Protein AF-A0A1I7WXA5-F1 (afdb_monomer_lite)

Foldseek 3Di:
DDDDDDDDDDADDPCRVVVVQVVDVQKDWPDWDQDPNHTDTDIDGHDDPPPPD

Secondary structure (DSSP, 8-state):
-PPPPP-----PPTTHHHHHHHTSTTEEEEEEEEETTEEEEEEEEPP------

InterPro domains:
  IPR029063 S-adenosyl-L-methionine-dependent methyltransferase superfamily [G3DSA:3.40.50.150] (2-52)
  IPR051422 AlkB Family tRNA Methyltransferase/Dioxygenase [PTHR13069] (3-45)

Organism: Heterorhabditis bacteriophora (NCBI:txid37862)

pLDDT: mean 89.53, std 14.6, range [42.56, 98.31]

Sequence (53 aa):
MLVTFYRFYHVFRKGELEDLVLSIPTLRVVRSSFEHGNWCVIAEKLRENHFRA

Radius of gyration: 17.34 Å; chains: 1; bounding box: 54×14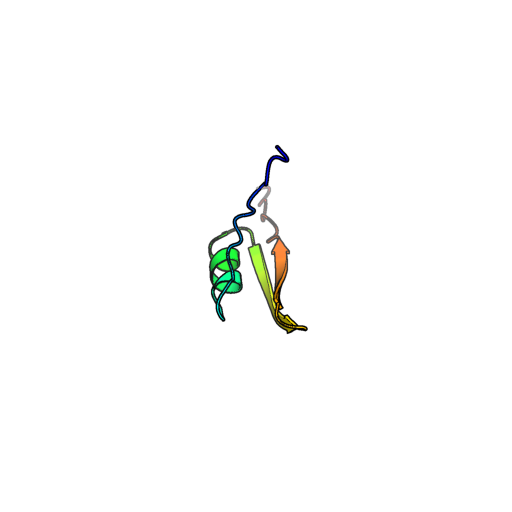×45 Å

Structure (mmCIF, N/CA/C/O backbone):
data_AF-A0A1I7WXA5-F1
#
_entry.id   AF-A0A1I7WXA5-F1
#
loop_
_atom_site.group_PDB
_atom_site.id
_atom_site.type_symbol
_atom_site.label_atom_id
_atom_site.label_alt_id
_atom_site.label_comp_id
_atom_site.label_asym_id
_atom_site.label_entity_id
_atom_site.label_seq_id
_atom_site.pdbx_PDB_ins_code
_atom_site.Cartn_x
_atom_site.Cartn_y
_atom_site.Cartn_z
_atom_site.occupancy
_atom_site.B_iso_or_equiv
_atom_site.auth_seq_id
_atom_site.auth_comp_id
_atom_site.auth_asym_id
_atom_site.auth_atom_id
_atom_site.pdbx_PDB_model_num
ATOM 1 N N . MET A 1 1 ? 39.395 7.521 -6.604 1.00 60.41 1 MET A N 1
ATOM 2 C CA . MET A 1 1 ? 38.399 6.430 -6.631 1.00 60.41 1 MET A CA 1
ATOM 3 C C . MET A 1 1 ? 37.156 6.952 -5.929 1.00 60.41 1 MET A C 1
ATOM 5 O O . MET A 1 1 ? 37.245 7.257 -4.749 1.00 60.41 1 MET A O 1
ATOM 9 N N . LEU A 1 2 ? 36.064 7.199 -6.655 1.00 75.75 2 LEU A N 1
ATOM 10 C CA . LEU A 1 2 ? 34.827 7.710 -6.056 1.00 75.75 2 LEU A CA 1
ATOM 11 C C . LEU A 1 2 ? 34.028 6.529 -5.498 1.00 75.75 2 LEU A C 1
ATOM 13 O O . LEU A 1 2 ? 33.816 5.541 -6.200 1.00 75.75 2 LEU A O 1
ATOM 17 N N . VAL A 1 3 ? 33.612 6.618 -4.236 1.00 79.00 3 VAL A N 1
ATOM 18 C CA . VAL A 1 3 ? 32.727 5.626 -3.614 1.00 79.00 3 VAL A CA 1
ATOM 19 C C . VAL A 1 3 ? 31.344 5.743 -4.252 1.00 79.00 3 VAL A C 1
ATOM 21 O O . VAL A 1 3 ? 30.769 6.828 -4.297 1.00 79.00 3 VAL A O 1
ATOM 24 N N . THR A 1 4 ? 30.814 4.625 -4.747 1.00 83.44 4 THR A N 1
ATOM 25 C CA . THR A 1 4 ? 29.435 4.535 -5.243 1.00 83.44 4 THR A CA 1
ATOM 26 C C . THR A 1 4 ? 28.551 3.957 -4.147 1.00 83.44 4 THR A C 1
ATOM 28 O O . THR A 1 4 ? 28.810 2.859 -3.659 1.00 83.44 4 THR A O 1
ATOM 31 N N . PHE A 1 5 ? 27.506 4.690 -3.767 1.00 83.12 5 PHE A N 1
ATOM 32 C CA . PHE A 1 5 ? 26.508 4.229 -2.805 1.00 83.12 5 PHE A CA 1
ATOM 33 C C . PHE A 1 5 ? 25.301 3.656 -3.545 1.00 83.12 5 PHE A C 1
ATOM 35 O O . PHE A 1 5 ? 24.614 4.371 -4.277 1.00 83.12 5 PHE A O 1
ATOM 42 N N . TYR A 1 6 ? 25.033 2.370 -3.337 1.00 87.75 6 TYR A N 1
ATOM 43 C CA . TYR A 1 6 ? 23.831 1.720 -3.846 1.00 87.75 6 TYR A CA 1
ATOM 44 C C . TYR A 1 6 ? 22.660 1.959 -2.900 1.00 87.75 6 TYR A C 1
ATOM 46 O O . TYR A 1 6 ? 22.822 1.997 -1.680 1.00 87.75 6 TYR A O 1
ATOM 54 N N . ARG A 1 7 ? 21.468 2.112 -3.473 1.00 91.31 7 ARG A N 1
ATOM 55 C CA . ARG A 1 7 ? 20.222 2.241 -2.720 1.00 91.31 7 ARG A CA 1
ATOM 56 C C . ARG A 1 7 ? 19.358 1.027 -3.005 1.00 91.31 7 ARG A C 1
ATOM 58 O O . ARG A 1 7 ? 19.110 0.711 -4.166 1.00 91.31 7 ARG A O 1
ATOM 65 N N . PHE A 1 8 ? 18.899 0.376 -1.946 1.00 91.06 8 PHE A N 1
ATOM 66 C CA . PHE A 1 8 ? 17.911 -0.687 -2.042 1.00 91.06 8 PHE A CA 1
ATOM 67 C C . PHE A 1 8 ? 16.516 -0.072 -1.954 1.00 91.06 8 PHE A C 1
ATOM 69 O O . PHE A 1 8 ? 16.227 0.683 -1.027 1.00 91.06 8 PHE A O 1
ATOM 76 N N . TYR A 1 9 ? 15.670 -0.393 -2.928 1.00 92.88 9 TYR A N 1
ATOM 77 C CA . TYR A 1 9 ? 14.274 0.025 -2.976 1.00 92.88 9 TYR A CA 1
ATOM 78 C C . TYR A 1 9 ? 13.385 -1.207 -3.092 1.00 92.88 9 TYR A C 1
ATOM 80 O O . TYR A 1 9 ? 13.671 -2.107 -3.880 1.00 92.88 9 TYR A O 1
ATOM 88 N N . HIS A 1 10 ? 12.291 -1.218 -2.335 1.00 94.75 10 HIS A N 1
ATOM 89 C CA . HIS A 1 10 ? 11.215 -2.185 -2.510 1.00 94.75 10 HIS A CA 1
ATOM 90 C C . HIS A 1 10 ? 10.149 -1.569 -3.412 1.00 94.75 10 HIS A C 1
ATOM 92 O O . HIS A 1 10 ? 9.564 -0.542 -3.068 1.00 94.75 10 HIS A O 1
ATOM 98 N N . VAL A 1 11 ? 9.907 -2.173 -4.573 1.00 95.81 11 VAL A N 1
ATOM 99 C CA . VAL A 1 11 ? 8.843 -1.738 -5.483 1.00 95.81 11 VAL A CA 1
ATOM 100 C C . VAL A 1 11 ? 7.598 -2.550 -5.170 1.00 95.81 11 VAL A C 1
ATOM 102 O O . VAL A 1 11 ? 7.561 -3.750 -5.428 1.00 95.81 11 VAL A O 1
ATOM 105 N N . PHE A 1 12 ? 6.584 -1.885 -4.623 1.00 97.56 12 PHE A N 1
ATOM 106 C CA . PHE A 1 12 ? 5.319 -2.534 -4.305 1.00 97.56 12 PHE A CA 1
ATOM 107 C C . PHE A 1 12 ? 4.581 -2.982 -5.571 1.00 97.56 12 PHE A C 1
ATOM 109 O O . PHE A 1 12 ? 4.521 -2.253 -6.568 1.00 97.56 12 PHE A O 1
ATOM 116 N N . ARG A 1 13 ? 3.959 -4.161 -5.518 1.00 96.69 13 ARG A N 1
ATOM 117 C CA . ARG A 1 13 ? 2.954 -4.590 -6.505 1.00 96.69 13 ARG A CA 1
ATOM 118 C C . ARG A 1 13 ? 1.549 -4.149 -6.085 1.00 96.69 13 ARG A C 1
ATOM 120 O O . ARG A 1 13 ? 1.319 -3.731 -4.952 1.00 96.69 13 ARG A O 1
ATOM 127 N N . LYS A 1 14 ? 0.584 -4.280 -7.001 1.00 96.94 14 LYS A N 1
ATOM 128 C CA . LYS A 1 14 ? -0.830 -3.982 -6.723 1.00 96.94 14 LYS A CA 1
ATOM 129 C C . LYS A 1 14 ? -1.301 -4.710 -5.461 1.00 96.94 14 LYS A C 1
ATOM 131 O O . LYS A 1 14 ? -1.132 -5.922 -5.368 1.00 96.94 14 LYS A O 1
ATOM 136 N N . GLY A 1 15 ? -1.897 -3.964 -4.533 1.00 96.69 15 GLY A N 1
ATOM 137 C CA . GLY A 1 15 ? -2.443 -4.479 -3.272 1.00 96.69 15 GLY A CA 1
ATOM 138 C C . GLY A 1 15 ? -1.414 -4.688 -2.159 1.00 96.69 15 GLY A C 1
ATOM 139 O O . GLY A 1 15 ? -1.771 -4.598 -0.998 1.00 96.69 15 GLY A O 1
ATOM 140 N N . GLU A 1 16 ? -0.125 -4.851 -2.465 1.00 98.31 16 GLU A N 1
ATOM 141 C CA . GLU A 1 16 ? 0.880 -5.191 -1.447 1.00 98.31 16 GLU A CA 1
ATOM 142 C C . GLU A 1 16 ? 1.045 -4.108 -0.373 1.00 98.31 16 GLU A C 1
ATOM 144 O O . GLU A 1 16 ? 1.122 -4.415 0.813 1.00 98.31 16 GLU A O 1
ATOM 149 N N . LEU A 1 17 ? 1.075 -2.835 -0.778 1.00 98.00 17 LEU A N 1
ATOM 150 C CA . LEU A 1 17 ? 1.161 -1.721 0.167 1.00 98.00 17 LEU A CA 1
ATOM 151 C C . LEU A 1 17 ? -0.108 -1.605 1.027 1.00 98.00 17 LEU A C 1
ATOM 153 O O . LEU A 1 17 ? -0.033 -1.259 2.201 1.00 98.00 17 LEU A O 1
ATOM 157 N N . GLU A 1 18 ? -1.269 -1.896 0.446 1.00 98.12 18 GLU A N 1
ATOM 158 C CA . GLU A 1 18 ? -2.556 -1.874 1.141 1.00 98.12 18 GLU A CA 1
ATOM 159 C C . GLU A 1 18 ? -2.643 -3.002 2.172 1.00 98.12 18 GLU A C 1
ATOM 161 O O . GLU A 1 18 ? -2.934 -2.732 3.335 1.00 98.12 18 GLU A O 1
ATOM 166 N N . ASP A 1 19 ? -2.286 -4.226 1.781 1.00 98.25 19 ASP A N 1
ATOM 167 C CA . ASP A 1 19 ? -2.217 -5.394 2.664 1.00 98.25 19 ASP A CA 1
ATOM 168 C C . ASP A 1 19 ? -1.226 -5.166 3.814 1.00 98.25 19 ASP A C 1
ATOM 170 O O . ASP A 1 19 ? -1.514 -5.490 4.968 1.00 98.25 19 ASP A O 1
ATOM 174 N N . LEU A 1 20 ? -0.073 -4.549 3.525 1.00 98.12 20 LEU A N 1
ATOM 175 C CA . LEU A 1 20 ? 0.908 -4.185 4.544 1.00 98.12 20 LEU A CA 1
ATOM 176 C C . LEU A 1 20 ? 0.317 -3.202 5.564 1.00 98.12 20 LEU A C 1
ATOM 178 O O . LEU A 1 20 ? 0.494 -3.391 6.766 1.00 98.12 20 LEU A O 1
ATOM 182 N N . VAL A 1 21 ? -0.420 -2.183 5.117 1.00 97.88 21 VAL A N 1
ATOM 183 C CA . VAL A 1 21 ? -1.090 -1.236 6.024 1.00 97.88 21 VAL A CA 1
ATOM 184 C C . VAL A 1 21 ? -2.201 -1.921 6.823 1.00 97.88 21 VAL A C 1
ATOM 186 O O . VAL A 1 21 ? -2.300 -1.694 8.027 1.00 97.88 21 VAL A O 1
ATOM 189 N N . LEU A 1 22 ? -3.003 -2.786 6.193 1.00 96.88 22 LEU A N 1
ATOM 190 C CA . LEU A 1 22 ? -4.071 -3.550 6.851 1.00 96.88 22 LEU A CA 1
ATOM 191 C C . LEU A 1 22 ? -3.546 -4.563 7.876 1.00 96.88 22 LEU A C 1
ATOM 193 O O . LEU A 1 22 ? -4.277 -4.937 8.791 1.00 96.88 22 LEU A O 1
ATOM 197 N N . SER A 1 23 ? -2.281 -4.977 7.770 1.00 98.00 23 SER A N 1
ATOM 198 C CA . SER A 1 23 ? -1.645 -5.832 8.777 1.00 98.00 23 SER A CA 1
ATOM 199 C C . SER A 1 23 ? -1.393 -5.122 10.116 1.00 98.00 23 SER A C 1
ATOM 201 O O . SER A 1 23 ? -1.100 -5.787 11.110 1.00 98.00 23 SER A O 1
ATOM 203 N N . ILE A 1 24 ? -1.529 -3.789 10.173 1.00 97.62 24 ILE A N 1
ATOM 204 C CA . ILE A 1 24 ? -1.368 -2.984 11.388 1.00 97.62 24 ILE A CA 1
ATOM 205 C C . 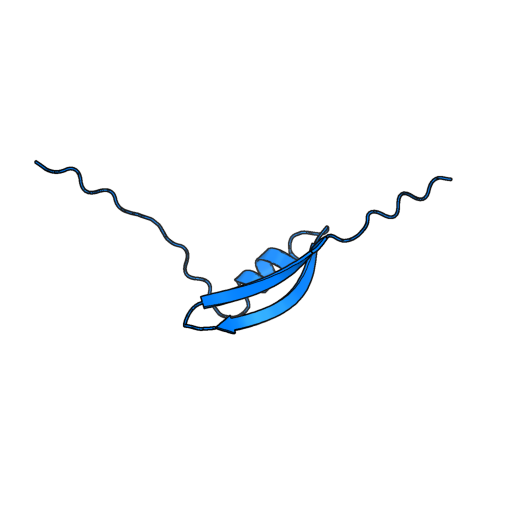ILE A 1 24 ? -2.744 -2.806 12.057 1.00 97.62 24 ILE A C 1
ATOM 207 O O . ILE A 1 24 ? -3.563 -2.033 11.559 1.00 97.62 24 ILE A O 1
ATOM 211 N N . PRO A 1 25 ? -3.008 -3.426 13.226 1.00 95.75 25 PRO A N 1
ATOM 212 C CA . PRO A 1 25 ? -4.356 -3.467 13.810 1.00 95.75 25 PRO A CA 1
ATOM 213 C C . PRO A 1 25 ? -4.939 -2.108 14.212 1.00 95.75 25 PRO A C 1
ATOM 215 O O . PRO A 1 25 ? -6.144 -1.982 14.396 1.00 95.75 25 PRO A O 1
ATOM 218 N N . THR A 1 26 ? -4.093 -1.094 14.398 1.00 95.94 26 THR A N 1
ATOM 219 C CA . THR A 1 26 ? -4.497 0.259 14.808 1.00 95.94 26 THR A CA 1
ATOM 220 C C . THR A 1 26 ? -4.755 1.191 13.627 1.00 95.94 26 THR A C 1
ATOM 222 O O . THR A 1 26 ? -5.042 2.371 13.841 1.00 95.94 26 THR A O 1
ATOM 225 N N . LEU A 1 27 ? -4.662 0.693 12.392 1.00 96.75 27 LEU A N 1
ATOM 226 C CA . LEU A 1 27 ? -4.896 1.458 11.175 1.00 96.75 27 LEU A CA 1
ATOM 227 C C . LEU A 1 27 ? -6.081 0.902 10.385 1.00 96.75 27 LEU A C 1
ATOM 229 O O . LEU A 1 27 ? -6.386 -0.287 10.400 1.00 96.75 27 LEU A O 1
ATOM 233 N N . ARG A 1 28 ? -6.728 1.796 9.643 1.00 96.62 28 ARG A N 1
ATOM 234 C CA . ARG A 1 28 ? -7.710 1.475 8.608 1.00 96.62 28 ARG A CA 1
ATOM 235 C C . ARG A 1 28 ? -7.305 2.155 7.311 1.00 96.62 28 ARG A C 1
ATOM 237 O O . ARG A 1 28 ? -6.978 3.340 7.316 1.00 96.62 28 ARG A O 1
ATOM 244 N N . VAL A 1 29 ? -7.408 1.440 6.196 1.00 97.62 29 VAL A N 1
ATOM 245 C CA . VAL A 1 29 ? -7.271 2.029 4.859 1.00 97.62 29 VAL A CA 1
ATOM 246 C C . VAL A 1 29 ? -8.540 2.807 4.505 1.00 97.62 29 VAL A C 1
ATOM 248 O O . VAL A 1 29 ? -9.646 2.278 4.579 1.00 97.62 29 VAL A O 1
ATOM 251 N N . VAL A 1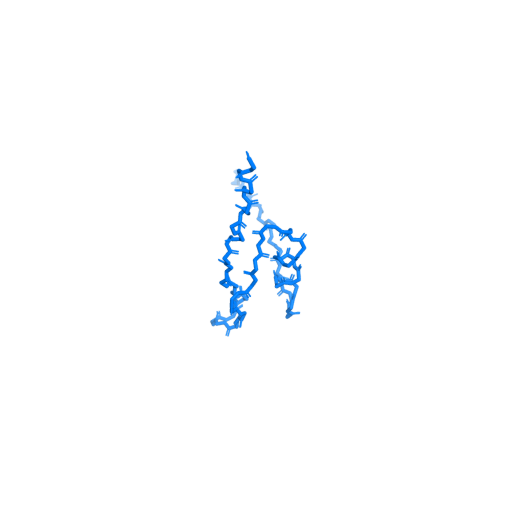 30 ? -8.375 4.076 4.132 1.00 98.12 30 VAL A N 1
ATOM 252 C CA . VAL A 1 30 ? -9.448 4.970 3.664 1.00 98.12 30 VAL A CA 1
ATOM 253 C C . VAL A 1 30 ? -9.523 4.964 2.137 1.00 98.12 30 VAL A C 1
ATOM 255 O O . VAL A 1 30 ? -10.611 4.935 1.567 1.00 98.12 30 VAL A O 1
ATOM 258 N N . ARG A 1 31 ? -8.367 4.996 1.464 1.00 97.75 31 ARG A N 1
ATOM 259 C CA . ARG A 1 31 ? -8.263 4.961 -0.001 1.00 97.75 31 ARG A CA 1
ATOM 260 C C . ARG A 1 31 ? -6.945 4.319 -0.413 1.00 97.75 31 ARG A C 1
ATOM 262 O O . ARG A 1 31 ? -5.909 4.618 0.173 1.00 97.75 31 ARG A O 1
ATOM 269 N N . SER A 1 32 ? -6.990 3.516 -1.467 1.00 97.44 32 SER A N 1
ATOM 270 C CA . SER A 1 32 ? -5.832 2.956 -2.165 1.00 97.44 32 SER A CA 1
ATOM 271 C C . SER A 1 32 ? -5.872 3.436 -3.618 1.00 97.44 32 SER A C 1
ATOM 273 O O . SER A 1 32 ? -6.948 3.538 -4.213 1.00 97.44 32 SER A O 1
ATOM 275 N N . SER A 1 33 ? -4.729 3.833 -4.175 1.00 97.38 33 SER A N 1
ATOM 276 C CA . SER A 1 33 ? -4.652 4.446 -5.506 1.00 97.38 33 SER A CA 1
ATOM 277 C C . SER A 1 33 ? -3.314 4.175 -6.187 1.00 97.38 33 SER A C 1
ATOM 279 O O . SER A 1 33 ? -2.312 3.898 -5.528 1.00 97.38 33 SER A O 1
ATOM 281 N N . PHE A 1 34 ? -3.312 4.262 -7.518 1.00 97.69 34 PHE A N 1
ATOM 282 C CA . PHE A 1 34 ? -2.106 4.225 -8.335 1.00 97.69 34 PHE A CA 1
ATOM 283 C C . PHE A 1 34 ? -2.003 5.529 -9.116 1.00 97.69 34 PHE A C 1
ATOM 285 O O . PHE A 1 34 ? -2.813 5.785 -10.008 1.00 97.69 34 PHE A O 1
ATOM 292 N N . GLU A 1 35 ? -1.037 6.365 -8.758 1.00 96.31 35 GLU A N 1
ATOM 293 C CA . GLU A 1 35 ? -0.896 7.713 -9.303 1.00 96.31 35 GLU A CA 1
ATOM 294 C C . GLU A 1 35 ? 0.563 7.928 -9.724 1.00 96.31 35 GLU A C 1
ATOM 296 O O . GLU A 1 35 ? 1.494 7.676 -8.959 1.00 96.31 35 GLU A O 1
ATOM 301 N N . HIS A 1 36 ? 0.777 8.356 -10.973 1.00 95.00 36 HIS A N 1
ATOM 302 C CA . HIS A 1 36 ? 2.106 8.652 -11.533 1.00 95.00 36 HIS A CA 1
ATOM 303 C C . HIS A 1 36 ? 3.150 7.531 -11.350 1.00 95.00 36 HIS A C 1
ATOM 305 O O . HIS A 1 36 ? 4.319 7.802 -11.089 1.00 95.00 36 HIS A O 1
ATOM 311 N N . GLY A 1 37 ? 2.737 6.265 -11.462 1.00 94.25 37 GLY A N 1
ATOM 312 C CA . GLY A 1 37 ? 3.647 5.125 -11.314 1.00 94.25 37 GLY A CA 1
ATOM 313 C C . GLY A 1 37 ? 3.879 4.660 -9.873 1.00 94.25 37 GLY A C 1
ATOM 314 O O . GLY A 1 37 ? 4.685 3.757 -9.668 1.00 94.25 37 GLY A O 1
ATOM 315 N N . ASN A 1 38 ? 3.185 5.237 -8.887 1.00 96.38 38 ASN A N 1
ATOM 316 C CA . ASN A 1 38 ? 3.349 4.907 -7.473 1.00 96.38 38 ASN A CA 1
ATOM 317 C C . ASN A 1 38 ? 2.054 4.366 -6.867 1.00 96.38 38 ASN A C 1
ATOM 319 O O . ASN A 1 38 ? 0.961 4.849 -7.168 1.00 96.38 38 ASN A O 1
ATOM 323 N N . TRP A 1 39 ? 2.192 3.388 -5.973 1.00 97.62 39 TRP A N 1
ATOM 324 C CA . TRP A 1 39 ? 1.108 2.960 -5.091 1.00 97.62 39 TRP A CA 1
ATOM 325 C C . TRP A 1 39 ? 1.021 3.906 -3.896 1.00 97.62 39 TRP A C 1
ATOM 327 O O . TRP A 1 39 ? 2.016 4.127 -3.208 1.00 97.62 39 TRP A O 1
ATOM 337 N N . CYS A 1 40 ? -0.173 4.437 -3.641 1.00 97.31 40 CYS A N 1
ATOM 338 C CA . CYS A 1 40 ? -0.443 5.383 -2.562 1.00 97.31 40 CYS A CA 1
ATOM 339 C C . CYS A 1 40 ? -1.631 4.901 -1.726 1.00 97.31 40 CYS A C 1
ATOM 341 O O . CYS A 1 40 ? -2.682 4.560 -2.276 1.00 97.31 40 CYS A O 1
ATOM 343 N N . VAL A 1 41 ? -1.485 4.935 -0.399 1.00 97.81 41 VAL A 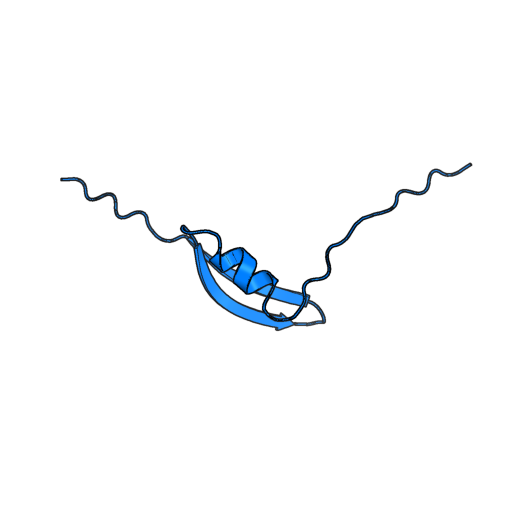N 1
ATOM 344 C CA . VAL A 1 41 ? -2.532 4.562 0.561 1.00 97.81 41 VAL A CA 1
ATOM 345 C C . VAL A 1 41 ? -2.777 5.718 1.528 1.00 97.81 41 VAL A C 1
ATOM 347 O O . VAL A 1 41 ? -1.845 6.226 2.147 1.00 97.81 41 VAL A O 1
ATOM 350 N N . ILE A 1 42 ? -4.038 6.124 1.672 1.00 98.06 42 ILE A N 1
ATOM 351 C CA . ILE A 1 42 ? -4.499 7.015 2.740 1.00 98.06 42 ILE A CA 1
ATOM 352 C C . ILE A 1 42 ? -5.014 6.125 3.866 1.00 98.06 42 ILE A C 1
ATOM 354 O O . ILE A 1 42 ? -5.941 5.342 3.649 1.00 98.06 42 ILE A O 1
ATOM 358 N N . ALA A 1 43 ? -4.430 6.253 5.055 1.00 97.75 43 ALA A N 1
ATOM 359 C CA . ALA A 1 43 ? -4.804 5.483 6.233 1.00 97.75 43 ALA A CA 1
ATOM 360 C C . ALA A 1 43 ? -5.214 6.397 7.390 1.00 97.75 43 ALA A C 1
ATOM 362 O O . ALA A 1 43 ? -4.699 7.504 7.544 1.00 97.75 43 ALA A O 1
ATOM 363 N N . GLU A 1 44 ? -6.126 5.911 8.221 1.00 97.62 44 GLU A N 1
ATOM 364 C CA . GLU A 1 44 ? -6.569 6.573 9.441 1.00 97.62 44 GLU A CA 1
ATOM 365 C C . GLU A 1 44 ? -6.217 5.711 10.654 1.00 97.62 44 GLU A C 1
ATOM 367 O O . GLU A 1 44 ? -6.346 4.485 10.618 1.00 97.62 44 GLU A O 1
ATOM 372 N N . LYS A 1 45 ? -5.805 6.358 11.748 1.00 96.06 45 LYS A N 1
ATOM 373 C CA . LYS A 1 45 ? -5.627 5.693 13.037 1.00 96.06 45 LYS A CA 1
ATOM 374 C C . LYS A 1 45 ? -6.987 5.415 13.674 1.00 96.06 45 LYS A C 1
ATOM 376 O O . LYS A 1 45 ? -7.780 6.332 13.884 1.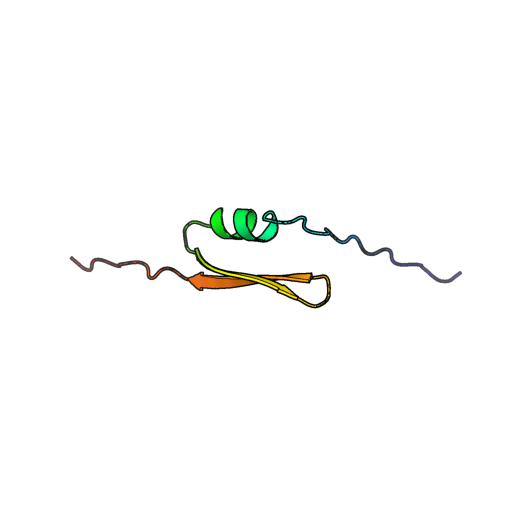00 96.06 45 LYS A O 1
ATOM 381 N N . LEU A 1 46 ? -7.226 4.163 14.043 1.00 93.50 46 LEU A N 1
ATOM 382 C CA . LEU A 1 46 ? -8.394 3.787 14.826 1.00 93.50 46 LEU A CA 1
ATOM 383 C C . LEU A 1 46 ? -8.303 4.431 16.215 1.00 93.50 46 LEU A C 1
ATOM 385 O O . LEU A 1 46 ? -7.253 4.415 16.861 1.00 93.50 46 LEU A O 1
ATOM 389 N N . ARG A 1 47 ? -9.406 5.023 16.681 1.00 85.56 47 ARG A N 1
ATOM 390 C CA . ARG A 1 47 ? -9.486 5.520 18.057 1.00 85.56 47 ARG A CA 1
ATOM 391 C C . ARG A 1 47 ? -9.487 4.316 18.991 1.00 85.56 47 ARG A C 1
ATOM 393 O O . ARG A 1 47 ? -10.337 3.439 18.859 1.00 85.56 47 ARG A O 1
ATOM 400 N N . GLU A 1 48 ? -8.562 4.285 19.943 1.00 70.75 48 GLU A N 1
ATOM 401 C CA . GLU A 1 48 ? -8.697 3.387 21.083 1.00 70.75 48 GLU A CA 1
ATOM 402 C C . GLU A 1 48 ? -9.911 3.862 21.879 1.00 70.75 48 GLU A C 1
ATOM 404 O O . GLU A 1 48 ? -9.917 4.963 22.436 1.00 70.75 48 GLU A O 1
ATOM 409 N N . ASN A 1 49 ? -10.967 3.052 21.906 1.00 61.88 49 ASN A N 1
ATOM 410 C CA . ASN A 1 49 ? -12.040 3.252 22.863 1.00 61.88 49 ASN A CA 1
ATOM 411 C C . ASN A 1 49 ? -11.474 2.897 24.239 1.00 61.88 49 ASN A C 1
ATOM 413 O O . ASN A 1 49 ? -11.631 1.774 24.713 1.00 61.88 49 ASN A O 1
ATOM 417 N N . HIS A 1 50 ? -10.812 3.854 24.892 1.00 54.00 50 HIS A N 1
ATOM 418 C CA . HIS A 1 50 ? -10.687 3.824 26.340 1.00 54.00 50 HIS A CA 1
ATOM 419 C C . HIS A 1 50 ? -12.108 3.921 26.904 1.00 54.00 50 HIS A C 1
ATOM 421 O O . HIS A 1 50 ? -12.614 5.013 27.161 1.00 54.00 50 HIS A O 1
ATOM 427 N N . PHE A 1 51 ? -12.772 2.777 27.071 1.00 50.88 51 PHE A N 1
ATOM 428 C CA . PHE A 1 51 ? -13.871 2.659 28.014 1.00 50.88 51 PHE A CA 1
ATOM 429 C C . PHE A 1 51 ? -13.283 2.978 29.387 1.00 50.88 51 PHE A C 1
ATOM 431 O O . PHE A 1 51 ? -12.687 2.130 30.047 1.00 50.88 51 PHE A O 1
ATOM 438 N N . ARG A 1 52 ? -13.385 4.248 29.781 1.00 46.53 52 ARG A N 1
ATOM 439 C CA . ARG A 1 52 ? -13.337 4.639 31.183 1.00 46.53 52 ARG A CA 1
ATOM 440 C C . A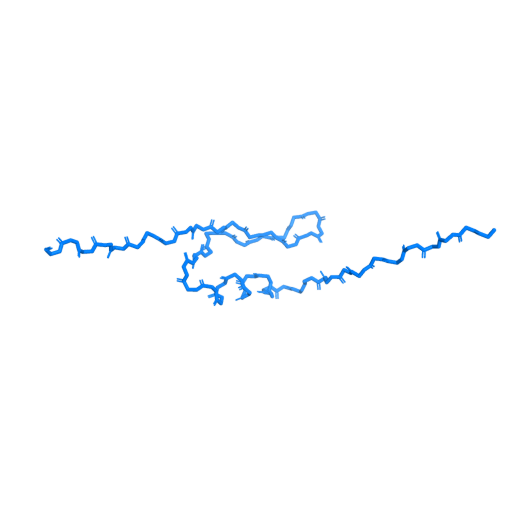RG A 1 52 ? -14.627 4.111 31.802 1.00 46.53 52 ARG A C 1
ATOM 442 O O . ARG A 1 52 ? -15.667 4.753 31.676 1.00 46.53 52 ARG A O 1
ATOM 449 N N . ALA A 1 53 ? -14.554 2.890 32.324 1.00 42.56 53 ALA A N 1
ATOM 450 C CA . ALA A 1 53 ? -15.433 2.459 33.402 1.00 42.56 53 ALA A CA 1
ATOM 451 C C . ALA A 1 53 ? -15.079 3.245 34.672 1.00 42.56 53 ALA A C 1
ATOM 453 O O . ALA A 1 53 ? -13.880 3.585 34.828 1.00 42.56 53 ALA A O 1
#